Protein AF-A0A9D4GT12-F1 (afdb_monomer_lite)

Structure (mmCIF, N/CA/C/O backbone):
data_AF-A0A9D4GT12-F1
#
_entry.id   AF-A0A9D4GT12-F1
#
loop_
_atom_site.group_PDB
_atom_site.id
_atom_site.type_symbol
_atom_site.label_atom_id
_atom_site.label_alt_id
_atom_site.label_comp_id
_atom_site.label_asym_id
_atom_site.label_entity_id
_atom_site.label_seq_id
_atom_site.pdbx_PDB_ins_code
_atom_site.Cartn_x
_atom_site.Cartn_y
_atom_site.Cartn_z
_atom_site.occupancy
_atom_site.B_iso_or_equiv
_atom_site.auth_seq_id
_atom_site.auth_comp_id
_atom_site.auth_asym_id
_atom_site.auth_atom_id
_atom_site.pdbx_PDB_model_num
ATOM 1 N N . MET A 1 1 ? 19.254 0.855 2.148 1.00 49.16 1 MET A N 1
ATOM 2 C CA . MET A 1 1 ? 17.890 0.522 2.619 1.00 49.16 1 MET A CA 1
ATOM 3 C C . MET A 1 1 ? 16.988 0.541 1.398 1.00 49.16 1 MET A C 1
ATOM 5 O O . MET A 1 1 ? 16.867 1.594 0.791 1.00 49.16 1 MET A O 1
ATOM 9 N N . THR A 1 2 ? 16.499 -0.616 0.955 1.00 59.16 2 THR A N 1
ATOM 10 C CA . THR A 1 2 ? 15.832 -0.782 -0.347 1.00 59.16 2 THR A CA 1
ATOM 11 C C . THR A 1 2 ? 14.333 -0.482 -0.26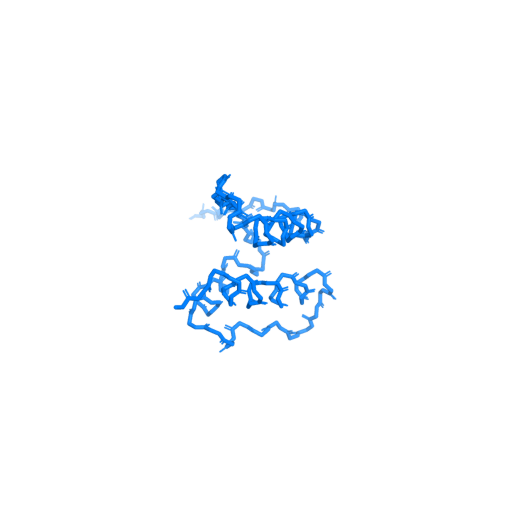0 1.00 59.16 2 THR A C 1
ATOM 13 O O . THR A 1 2 ? 13.712 -0.689 0.786 1.00 59.16 2 THR A O 1
ATOM 16 N N . ILE A 1 3 ? 13.738 0.001 -1.355 1.00 68.19 3 ILE A N 1
ATOM 17 C CA . ILE A 1 3 ? 12.311 0.369 -1.428 1.00 68.19 3 ILE A CA 1
ATOM 18 C C . ILE A 1 3 ? 11.403 -0.846 -1.185 1.00 68.19 3 ILE A C 1
ATOM 20 O O . ILE A 1 3 ? 10.340 -0.749 -0.569 1.00 68.19 3 ILE A O 1
ATOM 24 N N . SER A 1 4 ? 11.896 -2.016 -1.581 1.00 73.81 4 SER A N 1
ATOM 25 C CA . SER A 1 4 ? 11.298 -3.333 -1.403 1.00 73.81 4 SER A CA 1
ATOM 26 C C . SER A 1 4 ? 11.033 -3.692 0.067 1.00 73.81 4 SER A C 1
ATOM 28 O O . SER A 1 4 ? 10.023 -4.330 0.362 1.00 73.81 4 SER A O 1
ATOM 30 N N . HIS A 1 5 ? 11.860 -3.233 1.016 1.00 74.75 5 HIS A N 1
ATOM 31 C CA . HIS A 1 5 ? 11.630 -3.498 2.442 1.00 74.75 5 HIS A CA 1
ATOM 32 C C . HIS A 1 5 ? 10.434 -2.704 2.991 1.00 74.75 5 HIS A C 1
ATOM 34 O O . HIS A 1 5 ? 9.578 -3.255 3.684 1.00 74.75 5 HIS A O 1
ATOM 40 N N . CYS A 1 6 ? 10.337 -1.415 2.651 1.00 72.81 6 CYS A N 1
ATOM 41 C CA . CYS A 1 6 ? 9.191 -0.583 3.026 1.00 72.81 6 CYS A CA 1
ATOM 42 C C . CYS A 1 6 ? 7.896 -1.115 2.400 1.00 72.81 6 CYS A C 1
ATOM 44 O O . CYS A 1 6 ? 6.864 -1.179 3.070 1.00 72.81 6 CYS A O 1
ATOM 46 N N . LEU A 1 7 ? 7.973 -1.553 1.138 1.00 75.19 7 LEU A N 1
ATOM 47 C CA . LEU A 1 7 ? 6.862 -2.179 0.432 1.00 75.19 7 LEU A CA 1
ATOM 48 C C . LEU A 1 7 ? 6.350 -3.411 1.184 1.00 75.19 7 LEU A C 1
ATOM 50 O O . LEU A 1 7 ? 5.161 -3.495 1.472 1.00 75.19 7 LEU A O 1
ATOM 54 N N . ALA A 1 8 ? 7.244 -4.327 1.563 1.00 78.00 8 ALA A N 1
ATOM 55 C CA . ALA A 1 8 ? 6.884 -5.559 2.261 1.00 78.00 8 ALA A CA 1
ATOM 56 C C . ALA A 1 8 ? 6.171 -5.301 3.602 1.00 78.00 8 ALA A C 1
ATOM 58 O O . ALA A 1 8 ? 5.172 -5.954 3.908 1.00 78.00 8 ALA A O 1
ATOM 59 N N . LEU A 1 9 ? 6.637 -4.321 4.381 1.00 76.94 9 LEU A N 1
ATOM 60 C CA . LEU A 1 9 ? 6.006 -3.939 5.648 1.00 76.94 9 LEU A CA 1
ATOM 61 C C . LEU A 1 9 ? 4.599 -3.358 5.435 1.00 76.94 9 LEU A C 1
ATOM 63 O O . LEU A 1 9 ? 3.660 -3.733 6.138 1.00 76.94 9 LEU A O 1
ATOM 67 N N . CYS A 1 10 ? 4.429 -2.492 4.431 1.00 75.62 10 CYS A N 1
ATOM 68 C CA . CYS A 1 10 ? 3.117 -1.957 4.065 1.00 75.62 10 CYS A CA 1
ATOM 69 C C . CYS A 1 10 ? 2.174 -3.057 3.554 1.00 75.62 10 CYS A C 1
ATOM 71 O O . CYS A 1 10 ? 1.011 -3.086 3.951 1.00 75.62 10 CYS A O 1
ATOM 73 N N . VAL A 1 11 ? 2.663 -4.002 2.742 1.00 78.81 11 VAL A N 1
ATOM 74 C CA . VAL A 1 11 ? 1.884 -5.154 2.248 1.00 78.81 11 VAL A CA 1
ATOM 75 C C . VAL A 1 11 ? 1.291 -5.955 3.401 1.00 78.81 11 VAL A C 1
ATOM 77 O O . VAL A 1 11 ? 0.109 -6.291 3.351 1.00 78.81 11 VAL A O 1
ATOM 80 N N . GLN A 1 12 ? 2.072 -6.243 4.445 1.00 79.75 12 GLN A N 1
ATOM 81 C CA . GLN A 1 12 ? 1.592 -7.013 5.598 1.00 79.75 12 GLN A CA 1
ATOM 82 C C . GLN A 1 12 ? 0.431 -6.308 6.309 1.00 79.75 12 GLN A C 1
ATOM 84 O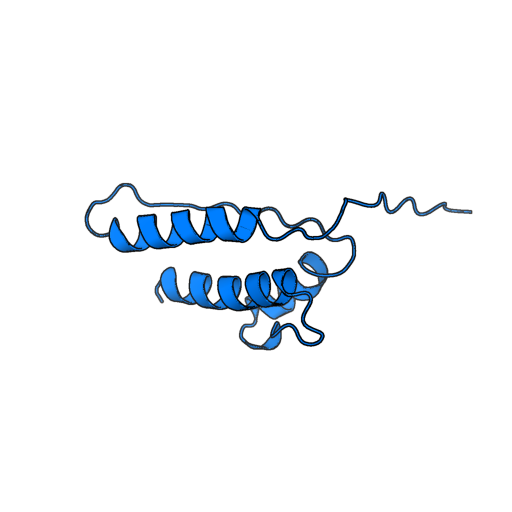 O . GLN A 1 12 ? -0.579 -6.940 6.615 1.00 79.75 12 GLN A O 1
ATOM 89 N N . VAL A 1 13 ? 0.537 -4.992 6.511 1.00 78.62 13 VAL A N 1
ATOM 90 C CA . VAL A 1 13 ? -0.512 -4.190 7.157 1.00 78.62 13 VAL A CA 1
ATOM 91 C C . VAL A 1 13 ? -1.765 -4.104 6.283 1.00 78.62 13 VAL A C 1
ATOM 93 O O . VAL A 1 13 ? -2.859 -4.398 6.756 1.00 78.62 13 VAL A O 1
ATOM 96 N N . PHE A 1 14 ? -1.619 -3.783 4.994 1.00 77.94 14 PHE A N 1
ATOM 97 C CA . PHE A 1 14 ? -2.741 -3.702 4.052 1.00 77.94 14 PHE A CA 1
ATOM 98 C C . PHE A 1 14 ? -3.443 -5.053 3.856 1.00 77.94 14 PHE A C 1
ATOM 100 O O . PHE A 1 14 ? -4.667 -5.108 3.762 1.00 77.94 14 PHE A O 1
ATOM 107 N N . THR A 1 15 ? -2.696 -6.157 3.843 1.00 78.06 15 THR A N 1
ATOM 108 C CA . THR A 1 15 ? -3.269 -7.507 3.727 1.00 78.06 15 THR A CA 1
ATOM 109 C C . THR A 1 15 ? -4.016 -7.909 4.997 1.00 78.06 15 THR A C 1
ATOM 111 O O . THR A 1 15 ? -5.110 -8.467 4.907 1.00 78.06 15 THR A O 1
ATOM 114 N N . ALA A 1 16 ? -3.474 -7.587 6.177 1.00 77.50 16 ALA A N 1
ATOM 115 C CA . ALA A 1 16 ? -4.159 -7.806 7.450 1.00 77.50 16 ALA A CA 1
ATOM 116 C C . ALA A 1 16 ? -5.465 -6.997 7.534 1.00 77.50 16 ALA A C 1
ATOM 118 O O . ALA A 1 16 ? -6.491 -7.535 7.951 1.00 77.50 16 ALA A O 1
ATOM 119 N N . LEU A 1 17 ? -5.451 -5.751 7.043 1.00 74.94 17 LEU A N 1
ATOM 120 C CA . LEU A 1 17 ? -6.641 -4.904 6.915 1.00 74.94 17 LEU A CA 1
ATOM 121 C C . LEU A 1 17 ? -7.662 -5.483 5.931 1.00 74.94 17 LEU A C 1
ATOM 123 O O . LEU A 1 17 ? -8.841 -5.574 6.260 1.00 74.94 17 LEU A O 1
ATOM 127 N N . ARG A 1 18 ? -7.219 -5.958 4.758 1.00 72.88 18 ARG A N 1
ATOM 128 C CA . ARG A 1 18 ? -8.092 -6.622 3.773 1.00 72.88 18 ARG A CA 1
ATOM 129 C C . ARG A 1 18 ? -8.803 -7.834 4.360 1.00 72.88 18 ARG A C 1
ATOM 131 O O . ARG A 1 18 ? -9.978 -8.052 4.101 1.00 72.88 18 ARG A O 1
ATOM 138 N N . SER A 1 19 ? -8.067 -8.632 5.125 1.00 72.31 19 SER A N 1
ATOM 139 C CA . SER A 1 19 ? -8.568 -9.850 5.761 1.00 72.31 19 SER A CA 1
ATOM 140 C C . SER A 1 19 ? -9.405 -9.551 7.018 1.00 72.31 19 SER A C 1
ATOM 142 O O . SER A 1 19 ? -9.876 -10.479 7.666 1.00 72.31 19 SER A O 1
ATOM 144 N N . SER A 1 20 ? -9.602 -8.265 7.367 1.00 67.44 20 SER A N 1
ATOM 145 C CA . SER A 1 20 ? -10.276 -7.821 8.598 1.00 67.44 20 SER A CA 1
ATOM 146 C C . SER A 1 20 ? -9.782 -8.593 9.824 1.00 67.44 20 SER A C 1
ATOM 148 O O . SER A 1 20 ? -10.554 -9.020 10.681 1.00 67.44 20 SER A O 1
ATOM 150 N N . GLN A 1 21 ? -8.466 -8.818 9.874 1.00 67.19 21 GLN A N 1
ATOM 151 C CA . GLN A 1 21 ? -7.830 -9.541 10.964 1.00 67.19 21 GLN A CA 1
ATOM 152 C C . GLN A 1 21 ? -7.985 -8.734 12.253 1.00 67.19 21 GLN A C 1
ATOM 154 O O . GLN A 1 21 ? -7.749 -7.527 12.275 1.00 67.19 21 GLN A O 1
ATOM 159 N N . LEU A 1 22 ? -8.322 -9.424 13.344 1.00 63.53 22 LEU A N 1
ATOM 160 C CA . LEU A 1 22 ? -8.401 -8.836 14.687 1.00 63.53 22 LEU A CA 1
ATOM 161 C C . LEU A 1 22 ? -7.083 -8.169 15.110 1.00 63.53 22 LEU A C 1
ATOM 163 O O . LEU A 1 22 ? -7.092 -7.206 15.874 1.00 63.53 22 LEU A O 1
ATOM 167 N N . TYR A 1 23 ? -5.953 -8.671 14.607 1.00 73.44 23 TYR A N 1
ATOM 168 C CA . TYR A 1 23 ? -4.628 -8.131 14.872 1.00 73.44 23 TYR A CA 1
ATOM 169 C C . TYR A 1 23 ? -3.967 -7.645 13.580 1.00 73.44 23 TYR A C 1
ATOM 171 O O . TYR A 1 23 ? -3.664 -8.433 12.685 1.00 73.44 23 TYR A O 1
ATOM 179 N N . VAL A 1 24 ? -3.699 -6.340 13.508 1.00 74.19 24 VAL A N 1
ATOM 180 C CA . VAL A 1 24 ? -2.927 -5.725 12.423 1.00 74.19 24 VAL A CA 1
ATOM 181 C C . VAL A 1 24 ? -1.538 -5.350 12.963 1.00 74.19 24 VAL A C 1
ATOM 183 O O . VAL A 1 24 ? -1.451 -4.613 13.952 1.00 74.19 24 VAL A O 1
ATOM 186 N N . PRO A 1 25 ? -0.437 -5.825 12.348 1.00 73.06 25 PRO A N 1
ATOM 187 C CA . PRO A 1 25 ? 0.918 -5.693 12.887 1.00 73.06 25 PRO A CA 1
ATOM 188 C C . PRO A 1 25 ? 1.525 -4.301 12.639 1.00 73.06 25 PRO A C 1
ATOM 190 O O . PRO A 1 25 ? 2.580 -4.150 12.026 1.00 73.06 25 PRO A O 1
ATOM 193 N N . TYR A 1 26 ? 0.898 -3.249 13.169 1.00 74.81 26 TYR A N 1
ATOM 194 C CA . TYR A 1 26 ? 1.414 -1.877 13.078 1.00 74.81 26 TYR A CA 1
ATOM 195 C C . TYR A 1 26 ? 2.779 -1.691 13.762 1.00 74.81 26 TYR A C 1
ATOM 197 O O . TYR A 1 26 ? 3.500 -0.746 13.455 1.00 74.81 26 TYR A O 1
ATOM 205 N N . ARG A 1 27 ? 3.155 -2.598 14.673 1.00 75.31 27 ARG A N 1
ATOM 206 C CA . ARG A 1 27 ? 4.394 -2.562 15.471 1.00 75.31 27 ARG A CA 1
ATOM 207 C C . ARG A 1 27 ? 5.648 -2.998 14.708 1.00 75.31 27 ARG A C 1
ATOM 209 O O . ARG A 1 27 ? 6.742 -2.776 15.217 1.00 75.31 27 ARG A O 1
ATOM 216 N N . ASN A 1 28 ? 5.514 -3.571 13.510 1.00 73.31 28 ASN A N 1
ATOM 217 C CA . ASN A 1 28 ? 6.665 -4.065 12.744 1.00 73.31 28 ASN A CA 1
ATOM 218 C C . ASN A 1 28 ? 7.578 -2.935 12.243 1.00 73.31 28 ASN A C 1
ATOM 220 O O . ASN A 1 28 ? 8.741 -3.174 11.932 1.00 73.31 28 ASN A O 1
ATOM 224 N N . SER A 1 29 ? 7.086 -1.694 12.189 1.00 76.31 29 SER A N 1
ATOM 225 C CA . SER A 1 29 ? 7.909 -0.529 11.878 1.00 76.31 29 SER A CA 1
ATOM 226 C C . SER A 1 29 ? 7.395 0.740 12.557 1.00 76.31 29 SER A C 1
ATOM 228 O O . SER A 1 29 ? 6.196 0.901 12.791 1.00 76.31 29 SER A O 1
ATOM 230 N N . LYS A 1 30 ? 8.300 1.693 12.819 1.00 76.19 30 LYS A N 1
ATOM 231 C CA . LYS A 1 30 ? 7.917 3.029 13.316 1.00 76.19 30 LYS A CA 1
ATOM 232 C C . LYS A 1 30 ? 6.966 3.746 12.349 1.00 76.19 30 LYS A C 1
ATOM 234 O O . LYS A 1 30 ? 6.078 4.468 12.787 1.00 76.19 30 LYS A O 1
ATOM 239 N N . LEU A 1 31 ? 7.121 3.514 11.045 1.00 72.25 31 LEU A N 1
ATOM 240 C CA . LEU A 1 31 ? 6.277 4.100 10.004 1.00 72.25 31 LEU A CA 1
ATOM 241 C C . LEU A 1 31 ? 4.836 3.575 10.091 1.00 72.25 31 LEU A C 1
ATOM 243 O O . LEU A 1 31 ? 3.892 4.360 10.101 1.00 72.25 31 LEU A O 1
ATOM 247 N N . THR A 1 32 ? 4.660 2.262 10.247 1.00 74.56 32 THR A N 1
ATOM 248 C CA . THR A 1 32 ? 3.337 1.636 10.399 1.00 74.56 32 THR A CA 1
ATOM 249 C C . THR A 1 32 ? 2.673 1.977 11.735 1.00 74.56 32 THR A C 1
ATOM 251 O O . THR A 1 32 ? 1.451 2.064 11.783 1.00 74.56 32 THR A O 1
ATOM 254 N N . GLN A 1 33 ? 3.445 2.250 12.796 1.00 77.81 33 GLN A N 1
ATOM 255 C CA . GLN A 1 33 ? 2.910 2.781 14.058 1.00 77.81 33 GLN A CA 1
ATOM 256 C C . GLN A 1 33 ? 2.329 4.188 13.900 1.00 77.81 33 GLN A C 1
ATOM 258 O O . GLN A 1 33 ? 1.252 4.462 14.419 1.00 77.81 33 GLN A O 1
ATOM 263 N N . ILE A 1 34 ? 3.017 5.074 13.175 1.00 78.62 34 ILE A N 1
ATOM 264 C CA . ILE A 1 34 ? 2.524 6.436 12.912 1.00 78.62 34 ILE A CA 1
ATOM 265 C C . ILE A 1 34 ? 1.286 6.399 12.007 1.00 78.62 34 ILE A C 1
ATOM 267 O O . ILE A 1 34 ? 0.372 7.201 12.173 1.00 78.62 34 ILE A O 1
ATOM 271 N N . LEU A 1 35 ? 1.235 5.448 11.070 1.00 72.38 35 LEU A N 1
ATOM 272 C CA . LEU A 1 35 ? 0.113 5.272 10.146 1.00 72.38 35 LEU A CA 1
ATOM 273 C C . LEU A 1 35 ? -1.088 4.532 10.748 1.00 72.38 35 LEU A C 1
ATOM 275 O O . LEU A 1 35 ? -2.141 4.521 10.120 1.00 72.38 35 LEU A O 1
ATOM 279 N N . GLN A 1 36 ? -0.968 3.935 11.937 1.00 74.25 36 GLN A N 1
ATOM 280 C CA . GLN A 1 36 ? -2.062 3.233 12.617 1.00 74.25 36 GLN A CA 1
ATOM 281 C C . GLN A 1 36 ? -3.385 4.033 12.660 1.00 74.25 36 GLN A C 1
ATOM 283 O O . GLN A 1 36 ? -4.405 3.480 12.247 1.00 74.25 36 GLN A O 1
ATOM 288 N N . PRO A 1 37 ? -3.418 5.313 13.091 1.00 71.44 37 PRO A N 1
ATOM 289 C CA . PRO A 1 37 ? -4.641 6.123 13.049 1.00 71.44 37 PRO A CA 1
ATOM 290 C C . PRO A 1 37 ? -5.137 6.433 11.627 1.00 71.44 37 PRO A C 1
ATOM 292 O O . PRO A 1 37 ? -6.320 6.690 11.445 1.00 71.44 37 PRO A O 1
ATOM 295 N N . SER A 1 38 ? -4.262 6.398 10.620 1.00 70.12 38 SER A N 1
ATOM 296 C CA . SER A 1 38 ? -4.600 6.669 9.213 1.00 70.12 38 SER A CA 1
ATOM 297 C C . SER A 1 38 ? -5.055 5.427 8.438 1.00 70.12 38 SER A C 1
ATOM 299 O O . SER A 1 38 ? -5.509 5.546 7.302 1.00 70.12 38 SER A O 1
ATOM 301 N N . LEU A 1 39 ? -4.903 4.238 9.025 1.00 67.38 39 LEU A N 1
ATOM 302 C CA . LEU A 1 39 ? -5.193 2.943 8.404 1.00 67.38 39 LEU A CA 1
ATOM 303 C C . LEU A 1 39 ? -6.302 2.157 9.128 1.00 67.38 39 LEU A C 1
ATOM 305 O O . LEU A 1 39 ? -6.651 1.064 8.691 1.00 67.38 39 LEU A O 1
ATOM 309 N N . GLY A 1 40 ? -6.865 2.694 10.215 1.00 65.75 40 GLY A N 1
ATOM 310 C CA . GLY A 1 40 ? -7.954 2.076 10.976 1.00 65.75 40 GLY A CA 1
ATOM 311 C C . GLY A 1 40 ? -9.162 3.000 11.159 1.00 65.75 40 GLY A C 1
ATOM 312 O O . GLY A 1 40 ? -9.028 4.220 11.160 1.00 65.75 40 GLY A O 1
ATOM 313 N N . GLY A 1 41 ? -10.348 2.415 11.352 1.00 65.75 41 GLY A N 1
ATOM 314 C CA . GLY A 1 41 ? -11.599 3.161 11.555 1.00 65.75 41 GLY A CA 1
ATOM 315 C C . GLY A 1 41 ? -12.132 3.805 10.269 1.00 65.75 41 GLY A C 1
ATOM 316 O O . GLY A 1 41 ? -12.061 3.197 9.208 1.00 65.75 41 GLY A O 1
ATOM 317 N N . ASP A 1 42 ? -12.640 5.040 10.361 1.00 59.69 42 ASP A N 1
ATOM 31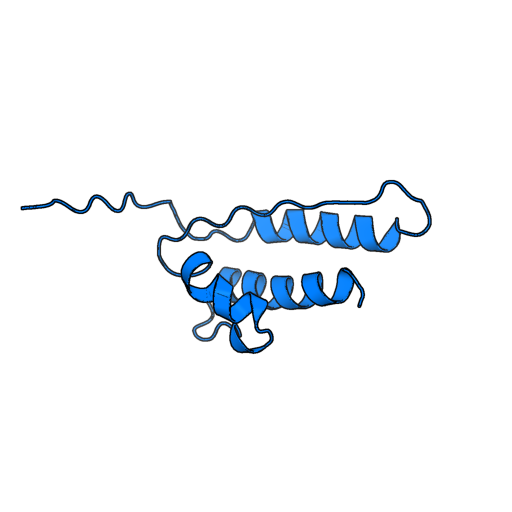8 C CA . ASP A 1 42 ? -13.142 5.847 9.226 1.00 59.69 42 ASP A CA 1
ATOM 319 C C . ASP A 1 42 ? -12.016 6.531 8.411 1.00 59.69 42 ASP A C 1
ATOM 321 O O . ASP A 1 42 ? -12.242 7.506 7.683 1.00 59.69 42 ASP A O 1
ATOM 325 N N . ALA A 1 43 ? -10.771 6.077 8.567 1.00 63.03 43 ALA A N 1
ATOM 326 C CA . ALA A 1 43 ? -9.615 6.711 7.956 1.00 63.03 43 ALA A CA 1
ATOM 327 C C . ALA A 1 43 ? -9.547 6.462 6.441 1.00 63.03 43 ALA A C 1
ATOM 329 O O . ALA A 1 43 ? -9.783 5.360 5.944 1.00 63.03 43 ALA A O 1
ATOM 330 N N . LYS A 1 44 ? -9.174 7.505 5.690 1.00 63.84 44 LYS A N 1
ATOM 331 C CA . LYS A 1 44 ? -8.940 7.425 4.243 1.00 63.84 44 LYS A CA 1
ATOM 332 C C . LYS A 1 44 ? -7.442 7.377 3.983 1.00 63.84 44 LYS A C 1
ATOM 334 O O . LYS A 1 44 ? -6.751 8.370 4.197 1.00 63.84 44 LYS A O 1
ATOM 339 N N . ALA A 1 45 ? -6.953 6.253 3.475 1.00 68.75 45 ALA A N 1
ATOM 340 C CA . ALA A 1 45 ? -5.576 6.142 3.016 1.00 68.75 45 ALA A CA 1
ATOM 341 C C . ALA A 1 45 ? -5.495 6.399 1.504 1.00 68.75 45 ALA A C 1
ATOM 343 O O . ALA A 1 45 ? -6.237 5.803 0.725 1.00 68.75 45 ALA A O 1
ATOM 344 N N . CYS A 1 46 ? -4.574 7.268 1.090 1.00 67.50 46 CYS A N 1
ATOM 345 C CA . CYS A 1 46 ? -4.182 7.439 -0.307 1.00 67.50 46 CYS A CA 1
ATOM 346 C C . CYS A 1 46 ? -2.733 6.970 -0.456 1.00 67.50 46 CYS A C 1
ATOM 348 O O . CYS A 1 46 ? -1.867 7.391 0.310 1.00 67.50 46 CYS A O 1
ATOM 350 N N . LEU A 1 47 ? -2.477 6.086 -1.419 1.00 74.56 47 LEU A N 1
ATOM 351 C CA . LEU A 1 47 ? -1.149 5.549 -1.691 1.00 74.56 47 LEU A CA 1
ATOM 352 C C . LEU A 1 47 ? -0.647 6.084 -3.033 1.00 74.56 47 LEU A C 1
ATOM 354 O O . LEU A 1 47 ? -1.269 5.844 -4.066 1.00 74.56 47 LEU A O 1
ATOM 358 N N . PHE A 1 48 ? 0.510 6.744 -3.016 1.00 75.75 48 PHE A N 1
ATOM 359 C CA . PHE A 1 48 ? 1.237 7.122 -4.225 1.00 75.75 48 PHE A CA 1
ATOM 360 C C . PHE A 1 48 ? 2.371 6.131 -4.471 1.00 75.75 48 PHE A C 1
ATOM 362 O O . PHE A 1 48 ? 3.229 5.924 -3.613 1.00 75.75 48 PHE A O 1
ATOM 369 N N . VAL A 1 49 ? 2.368 5.521 -5.653 1.00 76.12 49 VAL A N 1
ATOM 370 C CA . VAL A 1 49 ? 3.401 4.584 -6.091 1.00 76.12 49 VAL A CA 1
ATOM 371 C C . VAL A 1 49 ? 4.349 5.330 -7.022 1.00 76.12 49 VAL A C 1
ATOM 373 O O . VAL A 1 49 ? 3.991 5.632 -8.156 1.00 76.12 49 VAL A O 1
ATOM 376 N N . ASN A 1 50 ? 5.543 5.654 -6.526 1.00 75.12 50 ASN A N 1
ATOM 377 C CA . ASN A 1 50 ? 6.604 6.237 -7.339 1.00 75.12 50 ASN A CA 1
ATOM 378 C C . ASN A 1 50 ? 7.496 5.116 -7.884 1.00 75.12 50 ASN A C 1
ATOM 380 O O . ASN A 1 50 ? 7.982 4.290 -7.112 1.00 75.12 50 ASN A O 1
ATOM 384 N N . VAL A 1 51 ? 7.693 5.087 -9.199 1.00 78.62 51 VAL A N 1
ATOM 385 C CA . VAL A 1 51 ? 8.491 4.072 -9.894 1.00 78.62 51 VAL A CA 1
ATOM 386 C C . VAL A 1 51 ? 9.560 4.749 -10.735 1.00 78.62 51 VAL A C 1
ATOM 388 O O . VAL A 1 51 ? 9.319 5.794 -11.336 1.00 78.62 51 VAL A O 1
ATOM 391 N N . SER A 1 52 ? 10.749 4.153 -10.769 1.00 80.44 52 SER A N 1
ATOM 392 C CA . SER A 1 52 ? 11.825 4.624 -11.637 1.00 80.44 52 SER A CA 1
ATOM 393 C C . SER A 1 52 ? 11.697 3.951 -13.007 1.00 80.44 52 SER A C 1
ATOM 395 O O . SER A 1 52 ? 11.559 2.728 -13.048 1.00 80.44 52 SER A O 1
ATOM 397 N N . PRO A 1 53 ? 11.766 4.696 -14.125 1.00 77.44 53 PRO A N 1
ATOM 398 C CA . PRO A 1 53 ? 11.715 4.121 -15.471 1.00 77.44 53 PRO A CA 1
ATOM 399 C C . PRO A 1 53 ? 13.006 3.379 -15.866 1.00 77.44 53 PRO A C 1
ATOM 401 O O . PRO A 1 53 ? 13.104 2.868 -16.978 1.00 77.44 53 PRO A O 1
ATOM 404 N N . ASP A 1 54 ? 14.006 3.340 -14.985 1.00 84.50 54 ASP A N 1
ATOM 405 C CA . ASP A 1 54 ? 15.294 2.711 -15.248 1.00 84.50 54 ASP A CA 1
ATOM 406 C C . ASP A 1 54 ? 15.193 1.174 -15.305 1.00 84.50 54 ASP A C 1
ATOM 408 O O . ASP A 1 54 ? 14.548 0.538 -14.464 1.00 84.50 54 ASP A O 1
ATOM 412 N N . VAL A 1 55 ? 15.874 0.563 -16.278 1.00 80.00 55 VAL A N 1
ATOM 413 C CA . VAL A 1 55 ? 15.828 -0.882 -16.553 1.00 80.00 55 VAL A CA 1
ATOM 414 C C . VAL A 1 55 ? 16.392 -1.694 -15.384 1.00 80.00 55 VAL A C 1
ATOM 416 O O . VAL A 1 55 ? 15.879 -2.772 -15.082 1.00 80.00 55 VAL A O 1
ATOM 419 N N . TYR A 1 56 ? 17.377 -1.154 -14.656 1.00 81.31 56 TYR A N 1
ATOM 420 C CA . TYR A 1 56 ? 17.920 -1.802 -13.454 1.00 81.31 56 TYR A CA 1
ATOM 421 C C . TYR A 1 56 ? 16.867 -1.972 -12.350 1.00 81.31 56 TYR A C 1
ATOM 423 O O . TYR A 1 56 ? 16.928 -2.920 -11.569 1.00 81.31 56 TYR A O 1
ATOM 431 N N . ASN A 1 57 ? 15.867 -1.088 -12.317 1.00 79.00 57 ASN A N 1
ATOM 432 C CA . ASN A 1 57 ? 14.802 -1.079 -11.318 1.00 79.00 57 ASN A CA 1
ATOM 433 C C . ASN A 1 57 ? 13.492 -1.678 -11.848 1.00 79.00 57 ASN A C 1
ATOM 435 O O . ASN A 1 57 ? 12.458 -1.580 -11.183 1.00 79.00 57 ASN A O 1
ATOM 439 N N . PHE A 1 58 ? 13.506 -2.316 -13.023 1.00 81.88 58 PHE A N 1
ATOM 440 C CA . PHE A 1 58 ? 12.302 -2.879 -13.633 1.00 81.88 58 PHE A CA 1
ATOM 441 C C . PHE A 1 58 ? 11.625 -3.917 -12.722 1.00 81.88 58 PHE A C 1
ATOM 443 O O . PHE A 1 58 ? 10.414 -3.870 -12.515 1.00 81.88 58 PHE A O 1
ATOM 450 N N . SER A 1 59 ? 12.407 -4.802 -12.095 1.00 82.62 59 SER A N 1
ATOM 451 C CA . SER A 1 59 ? 11.891 -5.819 -11.164 1.00 82.62 59 SER A CA 1
ATOM 452 C C . SER A 1 59 ? 11.214 -5.206 -9.928 1.00 82.62 59 SER A C 1
ATOM 454 O O . SER A 1 59 ? 10.145 -5.658 -9.502 1.00 82.62 59 SER A O 1
ATOM 456 N N . GLU A 1 60 ? 11.800 -4.148 -9.354 1.00 79.88 60 GLU A N 1
ATOM 457 C CA . GLU A 1 60 ? 11.188 -3.432 -8.227 1.00 79.88 60 GLU A CA 1
ATOM 458 C C . GLU A 1 60 ? 9.941 -2.655 -8.666 1.00 79.88 60 GLU A C 1
ATOM 460 O O . GLU A 1 60 ? 8.936 -2.645 -7.955 1.00 79.88 60 GLU A O 1
ATOM 465 N N . THR A 1 61 ? 9.962 -2.071 -9.864 1.00 83.81 61 THR A N 1
ATOM 466 C CA . THR A 1 61 ? 8.828 -1.348 -10.453 1.00 83.81 61 THR A CA 1
ATOM 467 C C . THR A 1 61 ? 7.622 -2.260 -10.652 1.00 83.81 61 THR A C 1
ATOM 469 O O . THR A 1 61 ? 6.526 -1.928 -10.201 1.00 83.81 61 THR A O 1
ATOM 472 N N . VAL A 1 62 ? 7.817 -3.443 -11.244 1.00 84.75 62 VAL A N 1
ATOM 473 C CA . VAL A 1 62 ? 6.748 -4.439 -11.429 1.00 84.75 62 VAL A CA 1
ATOM 474 C C . VAL A 1 62 ? 6.176 -4.883 -10.083 1.00 84.75 62 VAL A C 1
ATOM 476 O O . VAL A 1 62 ? 4.958 -4.910 -9.906 1.00 84.75 62 VAL A O 1
ATOM 479 N N . SER A 1 63 ? 7.042 -5.161 -9.105 1.00 82.00 63 SER A N 1
ATOM 480 C CA . SER A 1 63 ? 6.621 -5.555 -7.754 1.00 82.00 63 SER A CA 1
ATOM 481 C C . SER A 1 63 ? 5.806 -4.454 -7.060 1.00 82.00 63 SER A C 1
ATOM 483 O O . SER A 1 63 ? 4.783 -4.728 -6.430 1.00 82.00 63 SER A O 1
ATOM 485 N N . THR A 1 64 ? 6.216 -3.193 -7.218 1.00 83.81 64 THR A N 1
ATOM 486 C CA . THR A 1 64 ? 5.538 -2.033 -6.618 1.00 83.81 64 THR A CA 1
ATOM 487 C C . THR A 1 64 ? 4.197 -1.743 -7.301 1.00 83.81 64 THR A C 1
ATOM 489 O O . THR A 1 64 ? 3.210 -1.453 -6.625 1.00 83.81 64 THR A O 1
ATOM 492 N N . LEU A 1 65 ? 4.113 -1.890 -8.627 1.00 83.81 65 LEU A N 1
ATOM 493 C CA . LEU A 1 65 ? 2.857 -1.778 -9.376 1.00 83.81 65 LEU A CA 1
ATOM 494 C C . LEU A 1 65 ? 1.863 -2.881 -8.987 1.00 83.81 65 LEU A C 1
ATOM 496 O O . LEU A 1 65 ? 0.686 -2.597 -8.745 1.00 83.81 65 LEU A O 1
ATOM 500 N N . ALA A 1 66 ? 2.334 -4.125 -8.861 1.00 84.88 66 ALA A N 1
ATOM 501 C CA . ALA A 1 66 ? 1.516 -5.240 -8.390 1.00 84.88 66 ALA A CA 1
ATOM 502 C C . ALA A 1 66 ? 0.993 -4.990 -6.967 1.00 84.88 66 ALA A C 1
ATOM 504 O O . ALA A 1 66 ? -0.182 -5.239 -6.682 1.00 84.88 66 ALA A O 1
ATOM 505 N N . PHE A 1 67 ? 1.827 -4.432 -6.082 1.00 81.44 67 PHE A N 1
ATOM 506 C CA . PHE A 1 67 ? 1.375 -3.987 -4.767 1.00 81.44 67 PHE A CA 1
ATOM 507 C C . PHE A 1 67 ? 0.301 -2.905 -4.862 1.00 81.44 67 PHE A C 1
ATOM 509 O O . PHE A 1 67 ? -0.732 -3.058 -4.222 1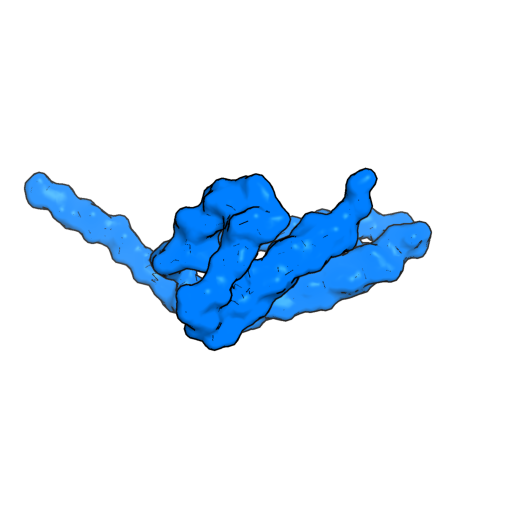.00 81.44 67 PHE A O 1
ATOM 516 N N . GLY A 1 68 ? 0.493 -1.853 -5.663 1.00 81.56 68 GLY A N 1
ATOM 517 C CA . GLY A 1 68 ? -0.500 -0.785 -5.822 1.00 81.56 68 GLY A CA 1
ATOM 518 C C . GLY A 1 68 ? -1.868 -1.315 -6.269 1.00 81.56 68 GLY A C 1
ATOM 519 O O . GLY A 1 68 ? -2.900 -0.925 -5.721 1.00 81.56 68 GLY A O 1
ATOM 520 N N . SER A 1 69 ? -1.877 -2.278 -7.196 1.00 82.62 69 SER A N 1
ATOM 521 C CA . SER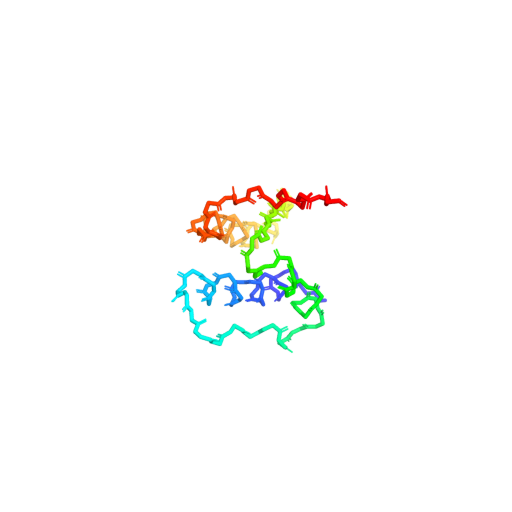 A 1 69 ? -3.097 -2.965 -7.641 1.00 82.62 69 SER A CA 1
ATOM 522 C C . SER A 1 69 ? -3.777 -3.762 -6.515 1.00 82.62 69 SER A C 1
ATOM 524 O O . SER A 1 69 ? -5.001 -3.722 -6.361 1.00 82.62 69 SER A O 1
ATOM 526 N N . ASN A 1 70 ? -2.996 -4.451 -5.679 1.00 77.38 70 ASN A N 1
ATOM 527 C CA . ASN A 1 70 ? -3.511 -5.180 -4.516 1.00 77.38 70 ASN A CA 1
ATOM 528 C C . ASN A 1 70 ? -3.981 -4.243 -3.393 1.00 77.38 70 ASN A C 1
ATOM 530 O O . ASN A 1 70 ? -5.029 -4.480 -2.796 1.00 77.38 70 ASN A O 1
ATOM 534 N N . ALA A 1 71 ? -3.250 -3.159 -3.132 1.00 76.25 71 ALA A N 1
ATOM 535 C CA . ALA A 1 71 ? -3.581 -2.149 -2.132 1.00 76.25 71 ALA A CA 1
ATOM 536 C C . ALA A 1 71 ? -4.895 -1.435 -2.473 1.00 76.25 71 ALA A C 1
ATOM 538 O O . ALA A 1 71 ? -5.710 -1.195 -1.589 1.00 76.25 71 ALA A O 1
ATOM 539 N N . ARG A 1 72 ? -5.156 -1.181 -3.763 1.00 74.31 72 ARG A N 1
ATOM 540 C CA . ARG A 1 72 ? -6.433 -0.626 -4.238 1.00 74.31 72 ARG A CA 1
ATOM 541 C C . ARG A 1 72 ? -7.636 -1.527 -3.932 1.00 74.31 72 ARG A C 1
ATOM 543 O O . ARG A 1 72 ? -8.742 -1.022 -3.778 1.00 74.31 72 ARG A O 1
ATOM 550 N N . GLN A 1 73 ? -7.441 -2.843 -3.850 1.00 71.94 73 GLN A N 1
ATOM 551 C CA . GLN A 1 73 ? -8.504 -3.793 -3.497 1.00 71.94 73 GLN A CA 1
ATOM 552 C C . GLN A 1 73 ? -8.757 -3.871 -1.985 1.00 71.94 73 GLN A C 1
ATOM 554 O O . GLN A 1 73 ? -9.710 -4.522 -1.556 1.00 71.94 73 GLN A O 1
ATOM 559 N N . VAL A 1 74 ? -7.924 -3.230 -1.161 1.00 69.88 74 VAL A N 1
ATOM 560 C CA . VAL A 1 74 ? -8.153 -3.138 0.281 1.00 69.88 74 VAL A CA 1
ATOM 561 C C . VAL A 1 74 ? -9.254 -2.115 0.523 1.00 69.88 74 VAL A C 1
ATOM 563 O O . VAL A 1 74 ? -9.029 -0.907 0.531 1.00 69.88 74 VAL A O 1
ATOM 566 N N . ALA A 1 75 ? -10.476 -2.609 0.688 1.00 60.59 75 ALA A N 1
ATOM 567 C CA . ALA A 1 75 ? -11.620 -1.781 1.023 1.00 60.59 75 ALA A CA 1
ATOM 568 C C . ALA A 1 75 ? -11.535 -1.364 2.498 1.00 60.59 75 ALA A C 1
ATOM 570 O O . ALA A 1 75 ? -11.951 -2.110 3.379 1.00 60.59 75 ALA A O 1
ATOM 571 N N . LEU A 1 76 ? -11.054 -0.149 2.770 1.00 62.38 76 LEU A N 1
ATOM 572 C CA . LEU A 1 76 ? -11.104 0.481 4.102 1.00 62.38 76 LEU A CA 1
ATOM 573 C C . LEU A 1 76 ? -12.537 0.906 4.513 1.00 62.38 76 LEU A C 1
ATOM 575 O O . LEU A 1 76 ? -12.726 1.804 5.322 1.00 62.38 76 LEU A O 1
ATOM 579 N N . GLY A 1 77 ? -13.569 0.253 3.972 1.00 57.38 77 GLY A N 1
ATOM 580 C CA . GLY A 1 77 ? -14.968 0.626 4.168 1.00 57.38 77 GLY A CA 1
ATOM 581 C C . GLY A 1 77 ? -15.386 1.878 3.387 1.00 57.38 77 GLY A C 1
ATOM 582 O O . GLY A 1 77 ? -14.579 2.577 2.772 1.00 57.38 77 GLY A O 1
ATOM 583 N N . GLN A 1 78 ? -16.694 2.143 3.362 1.00 48.00 78 GLN A N 1
ATOM 584 C CA . GLN A 1 78 ? -17.219 3.385 2.798 1.00 48.00 78 GLN A CA 1
ATOM 585 C C . GLN A 1 78 ? -16.853 4.552 3.713 1.00 48.00 78 GLN A C 1
ATOM 587 O O . GLN A 1 78 ? -17.055 4.485 4.922 1.00 48.00 78 GLN A O 1
ATOM 592 N N . ALA A 1 79 ? -16.364 5.639 3.119 1.00 51.84 79 ALA A N 1
ATOM 593 C CA . ALA A 1 79 ? -16.094 6.886 3.815 1.00 51.84 79 ALA A CA 1
ATOM 594 C C . ALA A 1 79 ? -17.347 7.399 4.546 1.00 51.84 79 ALA A C 1
ATOM 596 O O . ALA A 1 79 ? -18.207 8.028 3.927 1.00 51.84 79 ALA A O 1
ATOM 597 N N . LYS A 1 80 ? -17.443 7.188 5.862 1.00 51.09 80 LYS A N 1
ATOM 598 C CA . LYS A 1 80 ? -18.432 7.883 6.687 1.00 51.09 80 LYS A CA 1
ATOM 599 C C . LYS A 1 80 ? -17.974 9.320 6.907 1.00 51.09 80 LYS A C 1
ATOM 601 O O . LYS A 1 80 ? -16.828 9.581 7.267 1.00 51.09 80 LYS A O 1
ATOM 606 N N . GLN A 1 81 ? -18.868 10.276 6.662 1.00 53.94 81 GLN A N 1
ATOM 607 C CA . G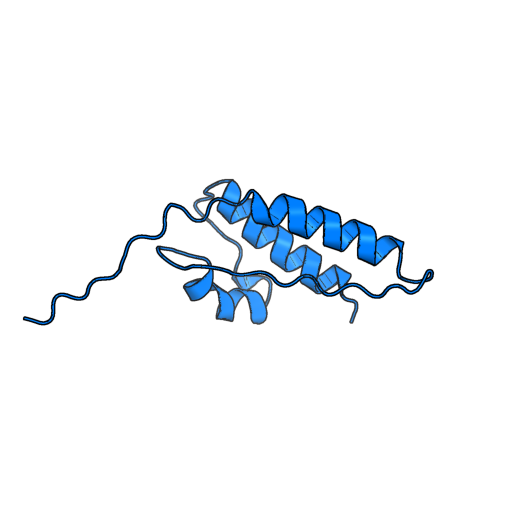LN A 1 81 ? -18.623 11.661 7.048 1.00 53.94 81 GLN A CA 1
ATOM 608 C C . GLN A 1 81 ? -18.602 11.737 8.578 1.00 53.94 81 GLN A C 1
ATOM 610 O O . GLN A 1 81 ? -19.622 11.492 9.222 1.00 53.94 81 GLN A O 1
ATOM 615 N N . ASN A 1 82 ? -17.458 12.099 9.159 1.00 60.09 82 ASN A N 1
ATOM 616 C CA . ASN A 1 82 ? -17.381 12.458 10.569 1.00 60.09 82 ASN A CA 1
ATOM 617 C C . ASN A 1 82 ? -17.953 13.875 10.743 1.00 60.09 82 ASN A C 1
ATOM 619 O O . ASN A 1 82 ? -17.217 14.857 10.808 1.00 60.09 82 ASN A O 1
ATOM 623 N N . ILE A 1 83 ? -19.283 13.997 10.706 1.00 67.06 83 ILE A N 1
ATOM 624 C CA . ILE A 1 83 ? -19.966 15.244 11.055 1.00 67.06 83 ILE A CA 1
ATOM 625 C C . ILE A 1 83 ? -19.994 15.293 12.580 1.00 67.06 83 ILE A C 1
ATOM 627 O O . ILE A 1 83 ? -20.911 14.762 13.212 1.00 67.06 83 ILE A O 1
ATOM 631 N N . SER A 1 84 ? -18.996 15.931 13.186 1.00 64.25 84 SER A N 1
ATOM 632 C CA . SER A 1 84 ? -19.118 16.389 14.563 1.00 64.25 84 SER A CA 1
ATOM 633 C C . SER A 1 84 ? -20.226 17.442 14.594 1.00 64.25 84 SER A C 1
ATOM 635 O O . SER A 1 84 ? -20.024 18.611 14.269 1.00 64.25 84 SER A O 1
ATOM 637 N N . LYS A 1 85 ? -21.450 17.031 14.942 1.00 48.72 85 LYS A N 1
ATOM 638 C CA . LYS A 1 85 ? -22.486 17.988 15.332 1.00 48.72 85 LYS A CA 1
ATOM 639 C C . LYS A 1 85 ? -22.001 18.661 16.614 1.00 48.72 85 LYS A C 1
ATOM 641 O O . LYS A 1 85 ? -22.187 18.118 17.700 1.00 48.72 85 LYS A O 1
ATOM 646 N N . SER A 1 86 ? -21.336 19.806 16.469 1.00 46.16 86 SER A N 1
ATOM 647 C CA . SER A 1 86 ? -21.107 20.730 17.573 1.00 46.16 86 SER A CA 1
ATOM 648 C C . SER A 1 86 ? -22.482 21.181 18.047 1.00 46.16 86 SER A C 1
ATOM 650 O O . SER A 1 86 ? -23.229 21.793 17.280 1.00 46.16 86 SER A O 1
ATOM 652 N N . LYS A 1 87 ? -22.840 20.764 19.259 1.00 42.28 87 LYS A N 1
ATOM 653 C CA . LYS A 1 87 ? -23.978 21.310 19.993 1.00 42.28 87 LYS A CA 1
ATOM 654 C C . LYS A 1 87 ? -23.594 22.653 20.597 1.00 42.28 87 LYS A C 1
ATOM 656 O O . LYS A 1 87 ? -22.385 22.827 20.872 1.00 42.28 87 LYS A O 1
#

Foldseek 3Di:
DDPVVVLVLVLQQLVCLLVVPPDRPLVPDPVSVVCVVQQADLHDDDDDQDADPDPVCVVVRVVSVVSVVVSVSNPNDDRDPPPPPDD

Organism: Dreissena polymorpha (NCBI:txid45954)

pLDDT: mean 71.74, std 9.75, range [42.28, 84.88]

Radius of gyration: 15.19 Å; chains: 1; bounding box: 42×31×36 Å

InterPro domains:
  IPR001752 Kinesin motor domain [PF00225] (3-74)
  IPR001752 Kinesin motor domain [PS50067] (1-74)
  IPR027417 P-loop containing nucleoside triphosphate hydrolase [SSF52540] (5-78)
  IPR027640 Kinesin-like protein [PTHR47972] (7-84)
  IPR036961 Kinesin motor domain superfamily [G3DSA:3.40.850.10] (2-87)

Secondary structure (DSSP, 8-state):
--HHHHHHHHHHHHHHHHTT-S---GGG-HHHHHHHHHHSTT------------GGGHHHHHHHHHHHHHHHT--------------

Sequence (87 aa):
MTISHCLALCVQVFTALRSSQLYVPYRNSKLTQILQPSLGGDAKACLFVNVSPDVYNFSETVSTLAFGSNARQVALGQAKQNISKSK